Protein AF-A0A8H3QQK3-F1 (afdb_monomer_lite)

Radius of gyration: 17.77 Å; chains: 1; bounding box: 50×35×42 Å

Organism: NCBI:txid94130

Secondary structure (DSSP, 8-state):
-HHHHHHT-TTS-HHHHHHHHHTT-SS------------------HHHHHHHHHHHHHHTT--GGGGG-HHHHHHHHHH-TT--PPPHHHIIIIIHHHHHHHHHHHHHHHHHH--S-------

Foldseek 3Di:
DLLCQQPPDPPHDPVSNLVSLCVQAPDDDPDDDDDDDDDPDPDDPLLVVLLVVLCCCVVVVNQLCVLVDPVVVVVVCVVPVPHDRDHSVCSVPRSNSRSVSVVVVVVVVCVVPDDPDDDDDDD

pLDDT: mean 86.88, std 15.58, range [32.66, 97.56]

Sequence (123 aa):
MKSHLALRCPKVTHSVKMEYLYAMSSEDIPKQSTNNRKNNSNEIDIAKVNKTLIRFFVCCGIPFSVVDSPFFQDFVKSLCFEYELPKWTALSTTYLNEEAANILLKIEEELHESRNLTLGIDS

Structure (mmCIF, N/CA/C/O backbone):
data_AF-A0A8H3QQK3-F1
#
_entry.id   AF-A0A8H3QQK3-F1
#
loop_
_atom_site.group_PDB
_atom_site.id
_atom_site.type_symbol
_atom_site.label_atom_id
_atom_site.label_alt_id
_atom_site.label_comp_id
_atom_site.label_asym_id
_atom_site.label_entity_id
_atom_site.label_seq_id
_atom_site.pdbx_PDB_ins_code
_atom_site.Cartn_x
_atom_site.Cartn_y
_atom_site.Cartn_z
_atom_site.occupancy
_atom_site.B_iso_or_equiv
_atom_site.auth_seq_id
_atom_site.auth_comp_id
_atom_site.auth_asym_id
_atom_site.auth_atom_id
_atom_site.pdbx_PDB_model_num
ATOM 1 N N . MET A 1 1 ? 1.468 -12.646 8.382 1.00 83.06 1 MET A N 1
ATOM 2 C CA . MET A 1 1 ? 0.698 -12.765 9.644 1.00 83.06 1 MET A CA 1
ATOM 3 C C . MET A 1 1 ? 0.203 -11.407 10.138 1.00 83.06 1 MET A C 1
ATOM 5 O O . MET A 1 1 ? -1.006 -11.231 10.163 1.00 83.06 1 MET A O 1
ATOM 9 N N . LYS A 1 2 ? 1.081 -10.429 10.432 1.00 86.69 2 LYS A N 1
ATOM 10 C CA . LYS A 1 2 ? 0.688 -9.074 10.890 1.00 86.69 2 LYS A CA 1
ATOM 11 C C . LYS A 1 2 ? -0.381 -8.404 10.009 1.00 86.69 2 LYS A C 1
ATOM 13 O O . LYS A 1 2 ? -1.472 -8.112 10.478 1.00 86.69 2 LYS A O 1
ATOM 18 N N . SER A 1 3 ? -0.124 -8.312 8.703 1.00 89.25 3 SER A N 1
ATOM 19 C CA . SER A 1 3 ? -1.060 -7.728 7.725 1.00 89.25 3 SER A CA 1
ATOM 20 C C . SER A 1 3 ? -2.374 -8.487 7.558 1.00 89.25 3 SER A C 1
ATOM 22 O O . SER A 1 3 ? -3.347 -7.932 7.054 1.00 89.25 3 SER A O 1
ATOM 24 N N . HIS A 1 4 ? -2.429 -9.757 7.957 1.00 91.62 4 HIS A N 1
ATOM 25 C CA . HIS A 1 4 ? -3.685 -10.492 7.992 1.00 91.62 4 HIS A CA 1
ATOM 26 C C . HIS A 1 4 ? -4.498 -10.093 9.226 1.00 91.62 4 HIS A C 1
ATOM 28 O O . HIS A 1 4 ? -5.674 -9.776 9.088 1.00 91.62 4 HIS A O 1
ATOM 3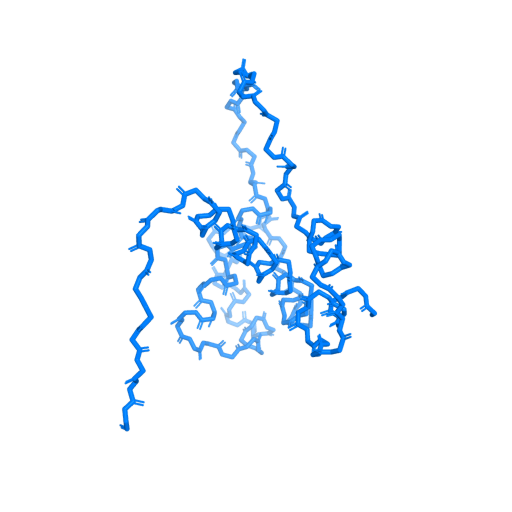4 N N . LEU A 1 5 ? -3.866 -10.043 10.402 1.00 92.69 5 LEU A N 1
ATOM 35 C CA . LEU A 1 5 ? -4.525 -9.656 11.651 1.00 92.69 5 LEU A CA 1
ATOM 36 C C . LEU A 1 5 ? -5.028 -8.207 11.622 1.00 92.69 5 LEU A C 1
ATOM 38 O O . LEU A 1 5 ? -6.151 -7.966 12.043 1.00 92.69 5 LEU A O 1
ATOM 42 N N . ALA A 1 6 ? -4.250 -7.275 11.067 1.00 91.88 6 ALA A N 1
ATOM 43 C CA . ALA A 1 6 ? -4.639 -5.866 10.979 1.00 91.88 6 ALA A CA 1
ATOM 44 C C . ALA A 1 6 ? -5.749 -5.597 9.945 1.00 91.88 6 ALA A C 1
ATOM 46 O O . ALA A 1 6 ? -6.697 -4.866 10.224 1.00 91.88 6 ALA A O 1
ATOM 47 N N . LEU A 1 7 ? -5.632 -6.169 8.738 1.00 92.75 7 LEU A N 1
ATOM 48 C CA . LEU A 1 7 ? -6.413 -5.711 7.577 1.00 92.75 7 LEU A CA 1
ATOM 49 C C . LEU A 1 7 ? -7.466 -6.707 7.080 1.00 92.75 7 LEU A C 1
ATOM 51 O O . LEU A 1 7 ? -8.346 -6.322 6.319 1.00 92.75 7 LEU A O 1
ATOM 55 N N . ARG A 1 8 ? -7.350 -7.999 7.419 1.00 92.44 8 ARG A N 1
ATOM 56 C CA . ARG A 1 8 ? -8.088 -9.068 6.714 1.00 92.44 8 ARG A CA 1
ATOM 57 C C . ARG A 1 8 ? -8.808 -10.060 7.624 1.00 92.44 8 ARG A C 1
ATOM 59 O O . ARG A 1 8 ? -9.648 -10.804 7.132 1.00 92.44 8 ARG A O 1
ATOM 66 N N . CYS A 1 9 ? -8.469 -10.137 8.909 1.00 93.44 9 CYS A N 1
ATOM 67 C CA . CYS A 1 9 ? -9.046 -11.118 9.824 1.00 93.44 9 CYS A CA 1
ATOM 68 C C . CYS A 1 9 ? -10.360 -10.587 10.422 1.00 93.44 9 CYS A C 1
ATOM 70 O O . CYS A 1 9 ? -10.312 -9.651 11.214 1.00 93.44 9 CYS A O 1
ATOM 72 N N . PRO A 1 10 ? -11.528 -11.189 10.130 1.00 90.50 10 PRO A N 1
ATOM 73 C CA . PRO A 1 10 ? -12.802 -10.723 10.685 1.00 90.50 10 PRO A CA 1
ATOM 74 C C . PRO A 1 10 ? -13.017 -11.146 12.147 1.00 90.50 10 PRO A C 1
ATOM 76 O O . PRO A 1 10 ? -13.895 -10.619 12.817 1.00 90.50 10 PRO A O 1
ATOM 79 N N . LYS A 1 11 ? -12.242 -12.120 12.644 1.00 94.31 11 LYS A N 1
ATOM 80 C CA . LYS A 1 11 ? -12.385 -12.692 13.997 1.00 94.31 11 LYS A CA 1
ATOM 81 C C . LYS A 1 11 ? -11.482 -12.027 15.042 1.00 94.31 11 LYS A C 1
ATOM 83 O O . LYS A 1 11 ? -11.492 -12.435 16.199 1.00 94.31 11 LYS A O 1
ATOM 88 N N . VAL A 1 12 ? -10.649 -11.073 14.633 1.00 94.62 12 VAL A N 1
ATOM 89 C CA . VAL A 1 12 ? -9.718 -10.382 15.529 1.00 94.62 12 VAL A CA 1
ATOM 90 C C . VAL A 1 12 ? -10.483 -9.396 16.418 1.00 94.62 12 VAL A C 1
ATOM 92 O O . VAL A 1 12 ? -11.427 -8.750 15.965 1.00 94.62 12 VAL A O 1
ATOM 95 N N . THR A 1 13 ? -10.093 -9.266 17.686 1.00 95.44 13 THR A N 1
ATOM 96 C CA . THR A 1 13 ? -10.667 -8.233 18.558 1.00 95.44 13 THR A CA 1
ATOM 97 C C . THR A 1 13 ? -10.173 -6.850 18.138 1.00 95.44 13 THR A C 1
ATOM 99 O O . THR A 1 13 ? -9.075 -6.712 17.598 1.00 95.44 13 THR A O 1
ATOM 102 N N . HIS A 1 14 ? -10.959 -5.810 18.428 1.00 91.81 14 HIS A N 1
ATOM 103 C CA . HIS A 1 14 ? -10.604 -4.430 18.084 1.00 91.81 14 HIS A CA 1
ATOM 104 C C . HIS A 1 14 ? -9.240 -4.012 18.656 1.00 91.81 14 HIS A C 1
ATOM 106 O O . HIS A 1 14 ? -8.392 -3.508 17.931 1.00 91.81 14 HIS A O 1
ATOM 112 N N . SER A 1 15 ? -8.987 -4.297 19.938 1.00 92.56 15 SER A N 1
ATOM 113 C CA . SER A 1 15 ? -7.716 -3.954 20.590 1.00 92.56 15 SER A CA 1
ATOM 114 C C . SER A 1 15 ? -6.509 -4.600 19.901 1.00 92.56 15 SER A C 1
ATOM 116 O O . SER A 1 15 ? -5.523 -3.915 19.646 1.00 92.56 15 SER A O 1
ATOM 118 N N . VAL A 1 16 ? -6.608 -5.881 19.533 1.00 93.44 16 VAL A N 1
ATOM 119 C CA . VAL A 1 16 ? -5.532 -6.578 18.816 1.00 93.44 16 VAL A CA 1
ATOM 120 C C . VAL A 1 16 ? -5.384 -6.015 17.402 1.00 93.44 16 VAL A C 1
ATOM 122 O O . VAL A 1 16 ? -4.268 -5.795 16.943 1.00 93.44 16 VAL A O 1
ATOM 125 N N . LYS A 1 17 ? -6.492 -5.723 16.711 1.00 93.62 17 LYS A N 1
ATOM 126 C CA . LYS A 1 17 ? -6.459 -5.083 15.389 1.00 93.62 17 LYS A CA 1
ATOM 127 C C . LYS A 1 17 ? -5.681 -3.765 15.427 1.00 93.62 17 LYS A C 1
ATOM 129 O O . LYS A 1 17 ? -4.798 -3.577 14.596 1.00 93.62 17 LYS A O 1
ATOM 134 N N . MET A 1 18 ? -5.971 -2.906 16.405 1.00 93.38 18 MET A N 1
ATOM 135 C CA . MET A 1 18 ? -5.300 -1.615 16.580 1.00 93.38 18 MET A CA 1
ATOM 136 C C . MET A 1 18 ? -3.808 -1.774 16.867 1.00 93.38 18 MET A C 1
ATOM 138 O O . MET A 1 18 ? -2.999 -1.099 16.242 1.00 93.38 18 MET A O 1
ATOM 142 N N . GLU A 1 19 ? -3.423 -2.710 17.738 1.00 92.94 19 GLU A N 1
ATOM 143 C CA . GLU A 1 19 ? -2.011 -3.002 18.013 1.00 92.94 19 GLU A CA 1
ATOM 144 C C . GLU A 1 19 ? -1.244 -3.363 16.730 1.00 92.94 19 GLU A C 1
ATOM 146 O O . GLU A 1 19 ? -0.174 -2.817 16.455 1.00 92.94 19 GLU A O 1
ATOM 151 N N . TYR A 1 20 ? -1.811 -4.244 15.899 1.00 93.12 20 TYR A N 1
ATOM 152 C CA . TYR A 1 20 ? -1.175 -4.632 14.640 1.00 93.12 20 TYR A CA 1
ATOM 153 C C . TYR A 1 20 ? -1.228 -3.540 13.564 1.00 93.12 20 TYR A C 1
ATOM 155 O O . TYR A 1 20 ? -0.326 -3.513 12.727 1.00 93.12 20 TYR A O 1
ATOM 163 N N . LEU A 1 21 ? -2.232 -2.655 13.573 1.00 92.75 21 LEU A N 1
ATOM 164 C CA . LEU A 1 21 ? -2.271 -1.473 12.705 1.00 92.75 21 LEU A CA 1
ATOM 165 C C . LEU A 1 21 ? -1.128 -0.510 13.050 1.00 92.75 21 LEU A C 1
ATOM 167 O O . LEU A 1 21 ? -0.342 -0.189 12.163 1.00 92.75 21 LEU A O 1
ATOM 171 N N . TYR A 1 22 ? -0.959 -0.152 14.327 1.00 90.94 22 TYR A N 1
ATOM 172 C CA . TYR A 1 22 ? 0.153 0.695 14.782 1.00 90.94 22 TYR A CA 1
ATOM 173 C C . TYR A 1 22 ? 1.526 0.062 14.530 1.00 90.94 22 TYR A C 1
ATOM 175 O O . TYR A 1 22 ? 2.483 0.747 14.193 1.00 90.94 22 TYR A O 1
ATOM 183 N N . ALA A 1 23 ? 1.643 -1.262 14.654 1.00 90.62 23 ALA A N 1
ATOM 184 C CA . ALA A 1 23 ? 2.889 -1.967 14.351 1.00 90.62 23 ALA A CA 1
ATOM 185 C C . ALA A 1 23 ? 3.222 -2.024 12.845 1.00 90.62 23 ALA A C 1
ATOM 187 O O . ALA A 1 23 ? 4.303 -2.498 12.482 1.00 90.62 23 ALA A O 1
ATOM 188 N N . MET A 1 24 ? 2.281 -1.646 11.976 1.00 88.56 24 MET A N 1
ATOM 189 C CA . MET A 1 24 ? 2.435 -1.630 10.520 1.00 88.56 24 MET A CA 1
ATOM 190 C C . MET A 1 24 ? 2.515 -0.226 9.933 1.00 88.56 24 MET A C 1
ATOM 192 O O . MET A 1 24 ? 3.080 -0.088 8.852 1.00 88.56 24 MET A O 1
ATOM 196 N N . SER A 1 25 ? 1.938 0.775 10.593 1.00 83.56 25 SER A N 1
ATOM 197 C CA . SER A 1 25 ? 2.026 2.166 10.168 1.00 83.56 25 SER A CA 1
ATOM 198 C C . SER A 1 25 ? 3.445 2.699 10.332 1.00 83.56 25 SER A C 1
ATOM 200 O O . SER A 1 25 ? 4.120 2.414 11.321 1.00 83.56 25 SER A O 1
ATOM 202 N N . SER A 1 26 ? 3.886 3.504 9.371 1.00 71.44 26 SER A N 1
ATOM 203 C CA . SER A 1 26 ? 5.116 4.299 9.479 1.00 71.44 26 SER A CA 1
ATOM 204 C C . SER A 1 26 ? 4.906 5.624 10.208 1.00 71.44 26 SER A C 1
ATOM 206 O O . SER A 1 26 ? 5.882 6.294 10.538 1.00 71.44 26 SER A O 1
ATOM 208 N N . GLU A 1 27 ? 3.653 6.011 10.459 1.00 61.75 27 GLU A N 1
ATOM 209 C CA . GLU A 1 27 ? 3.334 7.194 11.250 1.00 61.75 27 GLU A CA 1
ATOM 210 C C . GLU A 1 27 ? 3.622 6.909 12.733 1.00 61.75 27 GLU A C 1
ATOM 212 O O . GLU A 1 27 ? 3.099 5.960 13.325 1.00 61.75 27 GLU A O 1
ATOM 217 N N . ASP A 1 28 ? 4.509 7.718 13.322 1.00 51.16 28 ASP A N 1
ATOM 218 C CA . ASP A 1 28 ? 4.727 7.748 14.764 1.00 51.16 28 ASP A CA 1
ATOM 219 C C . ASP A 1 28 ? 3.381 8.007 15.465 1.00 51.16 28 ASP A C 1
ATOM 221 O O . ASP A 1 28 ? 2.629 8.890 15.053 1.00 51.16 28 ASP A O 1
ATOM 225 N N . ILE A 1 29 ? 3.098 7.263 16.545 1.00 49.38 29 ILE A N 1
ATOM 226 C CA . ILE A 1 29 ? 1.979 7.508 17.480 1.00 49.38 29 ILE A CA 1
ATOM 227 C C . ILE A 1 29 ? 1.812 9.026 17.677 1.00 49.38 29 ILE A C 1
ATOM 229 O O . ILE A 1 29 ? 2.846 9.660 17.918 1.00 49.38 29 ILE A O 1
ATOM 233 N N . PRO A 1 30 ? 0.590 9.608 17.666 1.00 39.38 30 PRO A N 1
ATOM 234 C CA . PRO A 1 30 ? 0.375 11.030 17.931 1.00 39.38 30 PRO A CA 1
ATOM 235 C C . PRO A 1 30 ? 0.932 11.438 19.303 1.00 39.38 30 PRO A C 1
ATOM 237 O O . PRO A 1 30 ? 0.249 11.460 20.325 1.00 39.38 30 PRO A O 1
ATOM 240 N N . LYS A 1 31 ? 2.223 11.759 19.354 1.00 39.12 31 LYS A N 1
ATOM 241 C CA . LYS A 1 31 ? 2.853 12.426 20.479 1.00 39.12 31 LYS A CA 1
ATOM 242 C C . LYS A 1 31 ? 2.582 13.898 20.273 1.00 39.12 31 LYS A C 1
ATOM 244 O O . LYS A 1 31 ? 3.047 14.504 19.311 1.00 39.12 31 LYS A O 1
ATOM 249 N N . GLN A 1 32 ? 1.783 14.425 21.192 1.00 39.12 32 GLN A N 1
ATOM 250 C CA . GLN A 1 32 ? 1.548 15.835 21.455 1.00 39.12 32 GLN A CA 1
ATOM 251 C C . GLN A 1 32 ? 2.700 16.709 20.934 1.00 39.12 32 GLN A C 1
ATOM 253 O O . GLN A 1 32 ? 3.852 16.555 21.347 1.00 39.12 32 GLN A O 1
ATOM 258 N N . SER A 1 33 ? 2.351 17.588 19.992 1.00 46.81 33 SER A N 1
ATOM 259 C CA . SER A 1 33 ? 3.218 18.535 19.293 1.00 46.81 33 SER A CA 1
ATOM 260 C C . SER A 1 33 ? 4.403 19.013 20.139 1.00 46.81 33 SER A C 1
ATOM 262 O O . SER A 1 33 ? 4.282 19.924 20.957 1.00 46.81 33 SER A O 1
ATOM 264 N N . THR A 1 34 ? 5.579 18.452 19.872 1.00 32.66 34 THR A N 1
ATOM 265 C CA . THR A 1 34 ? 6.851 19.124 20.130 1.00 32.66 34 THR A CA 1
ATOM 266 C C . THR A 1 34 ? 7.419 19.524 18.780 1.00 32.66 34 THR A C 1
ATOM 268 O O . THR A 1 34 ? 8.002 18.720 18.058 1.00 32.66 34 THR A O 1
ATOM 271 N N . ASN A 1 35 ? 7.180 20.790 18.427 1.00 44.84 35 ASN A N 1
ATOM 272 C CA . ASN A 1 35 ? 7.770 21.467 17.280 1.00 44.84 35 ASN A CA 1
ATOM 273 C C . ASN A 1 35 ? 9.282 21.275 17.296 1.00 44.84 35 ASN A C 1
ATOM 275 O O . ASN A 1 35 ? 9.968 21.956 18.046 1.00 44.84 35 ASN A O 1
ATOM 279 N N . ASN A 1 36 ? 9.785 20.375 16.459 1.00 50.59 36 ASN A N 1
ATOM 280 C CA . ASN A 1 36 ? 11.176 20.340 16.046 1.00 50.59 36 ASN A CA 1
ATOM 281 C C . ASN A 1 36 ? 11.277 19.562 14.738 1.00 50.59 36 ASN A C 1
ATOM 283 O O . ASN A 1 36 ? 11.341 18.337 14.756 1.00 50.59 36 ASN A O 1
ATOM 287 N N . ARG A 1 37 ? 11.349 20.282 13.614 1.00 42.06 37 ARG A N 1
ATOM 288 C CA . ARG A 1 37 ? 12.347 20.012 12.565 1.00 42.06 37 ARG A CA 1
ATOM 289 C C . ARG A 1 37 ? 12.301 21.080 11.478 1.00 42.06 37 ARG A C 1
ATOM 291 O O . ARG A 1 37 ? 11.487 21.051 10.564 1.00 42.06 37 ARG A O 1
ATOM 298 N N . LYS A 1 38 ? 13.273 21.990 11.553 1.00 58.03 38 LYS A N 1
ATOM 299 C CA . LYS A 1 38 ? 14.031 22.341 10.353 1.00 58.03 38 LYS A CA 1
ATOM 300 C C . LYS A 1 38 ? 14.876 21.121 9.989 1.00 58.03 38 LYS A C 1
ATOM 302 O O . LYS A 1 38 ? 15.482 20.537 10.883 1.00 58.03 38 LYS A O 1
ATOM 307 N N . ASN A 1 39 ? 14.896 20.771 8.709 1.00 44.19 39 ASN A N 1
ATOM 308 C CA . ASN A 1 39 ? 16.117 20.709 7.908 1.00 44.19 39 ASN A CA 1
ATOM 309 C C . ASN A 1 39 ? 15.712 20.667 6.432 1.00 44.19 39 ASN A C 1
ATOM 311 O O . ASN A 1 39 ? 15.122 19.701 5.964 1.00 44.19 39 ASN A O 1
ATOM 315 N N . ASN A 1 40 ? 16.019 21.750 5.720 1.00 56.34 40 ASN A N 1
ATOM 316 C CA . ASN A 1 40 ? 16.070 21.763 4.267 1.00 56.34 40 ASN A CA 1
ATOM 317 C C . ASN A 1 40 ? 17.293 20.933 3.853 1.00 56.34 40 ASN A C 1
ATOM 319 O O . ASN A 1 40 ? 18.400 21.466 3.793 1.00 56.34 40 ASN A O 1
ATOM 323 N N . SER A 1 41 ? 17.116 19.639 3.607 1.00 57.47 41 SER A N 1
ATOM 324 C CA . SER A 1 41 ? 18.000 18.882 2.724 1.00 57.47 41 SER A CA 1
ATOM 325 C C . SER A 1 41 ? 17.227 18.618 1.436 1.00 57.47 41 SER A C 1
ATOM 327 O O . SER A 1 41 ? 16.045 18.287 1.474 1.00 57.47 41 SER A O 1
ATOM 329 N N . ASN A 1 42 ? 17.874 18.773 0.281 1.00 65.12 42 ASN A N 1
ATOM 330 C CA . ASN A 1 42 ? 17.323 18.380 -1.025 1.00 65.12 42 ASN A CA 1
ATOM 331 C C . ASN A 1 42 ? 17.247 16.841 -1.168 1.00 65.12 42 ASN A C 1
ATOM 333 O O . ASN A 1 42 ? 17.403 16.309 -2.261 1.00 65.12 42 ASN A O 1
ATOM 337 N N . GLU A 1 43 ? 17.099 16.124 -0.056 1.00 76.75 43 GLU A N 1
ATOM 338 C CA . GLU A 1 43 ? 17.116 14.673 0.010 1.00 76.75 43 GLU A CA 1
ATOM 339 C C . GLU A 1 43 ? 15.720 14.146 -0.308 1.00 76.75 43 GLU A C 1
ATOM 341 O O . GLU A 1 43 ? 14.708 14.647 0.191 1.00 76.75 43 GLU A O 1
ATOM 346 N N . ILE A 1 44 ? 15.660 13.151 -1.188 1.00 81.19 44 ILE A N 1
ATOM 347 C CA . ILE A 1 44 ? 14.399 12.550 -1.599 1.00 81.19 44 ILE A CA 1
ATOM 348 C C . ILE A 1 44 ? 13.827 11.780 -0.410 1.00 81.19 44 ILE A C 1
ATOM 350 O O . ILE A 1 44 ? 14.411 10.806 0.060 1.00 81.19 44 ILE A O 1
ATOM 354 N N . ASP A 1 45 ? 12.639 12.175 0.038 1.00 90.12 45 ASP A N 1
ATOM 355 C CA . ASP A 1 45 ? 11.859 11.399 0.999 1.00 90.12 45 ASP A CA 1
ATOM 356 C C . ASP A 1 45 ? 11.256 10.170 0.296 1.00 90.12 45 ASP A C 1
ATOM 358 O O . ASP A 1 45 ? 10.133 10.189 -0.217 1.00 90.12 45 ASP A O 1
ATOM 362 N N . ILE A 1 46 ? 12.044 9.093 0.236 1.00 89.31 46 ILE A N 1
ATOM 363 C CA . ILE A 1 46 ? 11.694 7.833 -0.436 1.00 89.31 46 ILE A CA 1
ATOM 364 C C . ILE A 1 46 ? 10.385 7.247 0.110 1.00 89.31 46 ILE A C 1
ATOM 366 O O . ILE A 1 46 ? 9.587 6.700 -0.655 1.00 89.31 46 ILE A O 1
ATOM 370 N N . ALA A 1 47 ? 10.129 7.381 1.416 1.00 87.75 47 ALA A N 1
ATOM 371 C CA . ALA A 1 47 ? 8.904 6.886 2.038 1.00 87.75 47 ALA A CA 1
ATOM 372 C C . ALA A 1 47 ? 7.679 7.641 1.503 1.00 87.75 47 ALA A C 1
ATOM 374 O O . ALA A 1 47 ? 6.705 7.025 1.058 1.00 87.75 47 ALA A O 1
ATOM 375 N N . LYS A 1 48 ? 7.757 8.974 1.439 1.00 89.81 48 LYS A N 1
ATOM 376 C CA . LYS A 1 48 ? 6.703 9.812 0.857 1.00 89.81 48 LYS A CA 1
ATOM 377 C C . LYS A 1 48 ? 6.501 9.560 -0.639 1.00 89.81 48 LYS A C 1
ATOM 379 O O . LYS A 1 48 ? 5.355 9.556 -1.103 1.00 89.81 48 LYS A O 1
ATOM 384 N N . VAL A 1 49 ? 7.576 9.326 -1.396 1.00 92.69 49 VAL A N 1
ATOM 385 C CA . VAL A 1 49 ? 7.489 8.973 -2.825 1.00 92.69 49 VAL A CA 1
ATOM 386 C C . VAL A 1 49 ? 6.760 7.641 -3.005 1.00 92.69 49 VAL A C 1
ATOM 388 O O . VAL A 1 49 ? 5.782 7.592 -3.750 1.00 92.69 49 VAL A O 1
ATOM 391 N N . ASN A 1 50 ? 7.145 6.593 -2.270 1.00 92.69 50 ASN A N 1
ATOM 392 C CA . ASN A 1 50 ? 6.481 5.284 -2.320 1.00 92.69 50 ASN A CA 1
ATOM 393 C C . ASN A 1 50 ? 4.992 5.371 -1.942 1.00 92.69 50 ASN A C 1
ATOM 395 O O . ASN A 1 50 ? 4.146 4.800 -2.632 1.00 92.69 50 ASN A O 1
ATOM 399 N N . LYS A 1 51 ? 4.655 6.133 -0.893 1.00 91.50 51 LYS A N 1
ATOM 400 C CA . LYS A 1 51 ? 3.265 6.396 -0.479 1.00 91.50 51 LYS A CA 1
ATOM 401 C C . LYS A 1 51 ? 2.459 7.069 -1.593 1.00 91.50 51 LYS A C 1
ATOM 403 O O . LYS A 1 51 ? 1.348 6.645 -1.910 1.00 91.50 51 LYS A O 1
ATOM 408 N N . THR A 1 52 ? 3.029 8.086 -2.237 1.00 93.31 52 THR A N 1
ATOM 409 C CA . THR A 1 52 ? 2.372 8.797 -3.349 1.00 93.31 52 THR A CA 1
ATOM 410 C C . THR A 1 52 ? 2.204 7.897 -4.576 1.00 93.31 52 THR A C 1
ATOM 412 O O . THR A 1 52 ? 1.140 7.899 -5.194 1.00 93.31 52 THR A O 1
ATOM 415 N N . LEU A 1 53 ? 3.212 7.077 -4.885 1.00 94.88 53 LEU A N 1
ATOM 416 C CA . LEU A 1 53 ? 3.166 6.085 -5.957 1.00 94.88 53 LEU A CA 1
ATOM 417 C C . LEU A 1 53 ? 2.042 5.063 -5.730 1.00 94.88 53 LEU A C 1
ATOM 419 O O . LEU A 1 53 ? 1.246 4.822 -6.633 1.00 94.88 53 LEU A O 1
ATOM 423 N N . ILE A 1 54 ? 1.917 4.509 -4.519 1.00 95.31 54 ILE A N 1
ATOM 424 C CA . ILE A 1 54 ? 0.823 3.587 -4.170 1.00 95.31 54 ILE A CA 1
ATOM 425 C C . ILE A 1 54 ? -0.540 4.232 -4.374 1.00 95.31 54 ILE A C 1
ATOM 427 O O . ILE A 1 54 ? -1.413 3.631 -5.001 1.00 95.31 54 ILE A O 1
ATOM 431 N N . ARG A 1 55 ? -0.725 5.459 -3.875 1.00 94.44 55 ARG A N 1
ATOM 432 C CA . ARG A 1 55 ? -1.994 6.177 -4.025 1.00 94.44 55 ARG A CA 1
ATOM 433 C C . ARG A 1 55 ? -2.336 6.399 -5.493 1.00 94.44 55 ARG A C 1
ATOM 435 O O . ARG A 1 55 ? -3.481 6.186 -5.867 1.00 94.44 55 ARG A O 1
ATOM 442 N N . PHE A 1 56 ? -1.358 6.752 -6.328 1.00 96.12 56 PHE A N 1
ATOM 443 C CA . PHE A 1 56 ? -1.566 6.871 -7.771 1.00 96.12 56 PHE A CA 1
ATOM 444 C C . PHE A 1 56 ? -2.041 5.548 -8.386 1.00 96.12 56 PHE A C 1
ATOM 446 O O . PHE A 1 56 ? -3.057 5.526 -9.074 1.00 96.12 56 PHE A O 1
ATOM 453 N N . PHE A 1 57 ? -1.375 4.433 -8.077 1.00 96.19 57 PHE A N 1
ATOM 454 C CA . PHE A 1 57 ? -1.758 3.128 -8.618 1.00 96.19 57 PHE A CA 1
ATOM 455 C C . PHE A 1 57 ? -3.165 2.704 -8.186 1.00 96.19 57 PHE A C 1
ATOM 457 O O . PHE A 1 57 ? -3.969 2.294 -9.019 1.00 96.19 57 PHE A O 1
ATOM 464 N N . VAL A 1 58 ? -3.487 2.838 -6.898 1.00 95.06 58 VAL A N 1
ATOM 465 C CA . VAL A 1 58 ? -4.781 2.416 -6.346 1.00 95.06 58 VAL A CA 1
ATOM 466 C C . VAL A 1 58 ? -5.912 3.328 -6.818 1.00 95.06 58 VAL A C 1
ATOM 468 O O . VAL A 1 58 ? -6.915 2.839 -7.332 1.00 95.06 58 VAL A O 1
ATOM 471 N N . CYS A 1 59 ? -5.763 4.647 -6.678 1.00 95.12 59 CYS A N 1
ATOM 472 C CA . CYS A 1 59 ? -6.831 5.596 -6.996 1.00 95.12 59 CYS A CA 1
ATOM 473 C C . CYS A 1 59 ? -7.104 5.699 -8.501 1.00 95.12 59 CYS A C 1
ATOM 475 O O . CYS A 1 59 ? -8.229 6.005 -8.885 1.00 95.12 59 CYS A O 1
ATOM 477 N N . CYS A 1 60 ? -6.107 5.433 -9.349 1.00 97.12 60 CYS A N 1
ATOM 478 C CA . CYS A 1 60 ? -6.279 5.415 -10.801 1.00 97.12 60 CYS A CA 1
ATOM 479 C C . CYS A 1 60 ? -6.530 4.008 -11.372 1.00 97.12 60 CYS A C 1
ATOM 481 O O . CYS A 1 60 ? -6.633 3.867 -12.587 1.00 97.12 60 CYS A O 1
ATOM 483 N N . GLY A 1 61 ? -6.621 2.967 -10.534 1.00 95.75 61 GLY A N 1
ATOM 484 C CA . GLY A 1 61 ? -6.877 1.595 -10.986 1.00 95.75 61 GLY A CA 1
ATOM 485 C C . GLY A 1 61 ? -5.770 1.011 -11.873 1.00 95.75 61 GLY A C 1
ATOM 486 O O . GLY A 1 61 ? -6.048 0.200 -12.756 1.00 95.75 61 GLY A O 1
ATOM 487 N N . ILE A 1 62 ? -4.520 1.430 -11.671 1.00 96.81 62 ILE A N 1
ATOM 488 C CA . ILE A 1 62 ? -3.373 0.982 -12.465 1.00 96.81 62 ILE A CA 1
ATOM 489 C C . ILE A 1 62 ? -2.898 -0.378 -11.932 1.00 96.81 62 ILE A C 1
ATOM 491 O O . ILE A 1 62 ? -2.599 -0.498 -10.740 1.00 96.81 62 ILE A O 1
ATOM 495 N N . PRO A 1 63 ? -2.765 -1.409 -12.786 1.00 95.81 63 PRO A N 1
ATOM 496 C CA . PRO A 1 63 ? -2.220 -2.695 -12.367 1.00 95.81 63 PRO A CA 1
ATOM 497 C C . PRO A 1 63 ? -0.789 -2.562 -11.831 1.00 95.81 63 PRO A C 1
ATOM 499 O O . PRO A 1 63 ? 0.072 -1.976 -12.485 1.00 95.81 63 PRO A O 1
ATOM 502 N N . PHE A 1 64 ? -0.488 -3.178 -10.683 1.00 95.50 64 PHE A N 1
ATOM 503 C CA . PHE A 1 64 ? 0.858 -3.120 -10.092 1.00 95.50 64 PHE A CA 1
ATOM 504 C C . PHE A 1 64 ? 1.955 -3.694 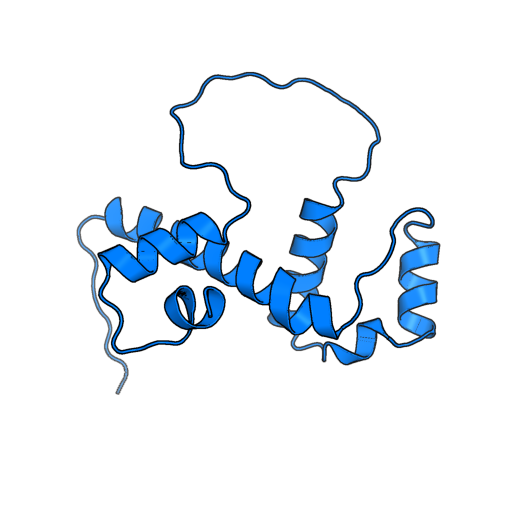-10.998 1.00 95.50 64 PHE A C 1
ATOM 506 O O . PHE A 1 64 ? 3.104 -3.285 -10.879 1.00 95.50 64 PHE A O 1
ATOM 513 N N . SER A 1 65 ? 1.616 -4.579 -11.939 1.00 94.88 65 SER A N 1
ATOM 514 C CA . SER A 1 65 ? 2.556 -5.104 -12.938 1.00 94.88 65 SER A CA 1
ATOM 515 C C . SER A 1 65 ? 3.184 -4.019 -13.820 1.00 94.88 65 SER A C 1
ATOM 517 O O . SER A 1 65 ? 4.240 -4.254 -14.396 1.00 94.88 65 SER A O 1
ATOM 519 N N . VAL A 1 66 ? 2.575 -2.829 -13.920 1.00 96.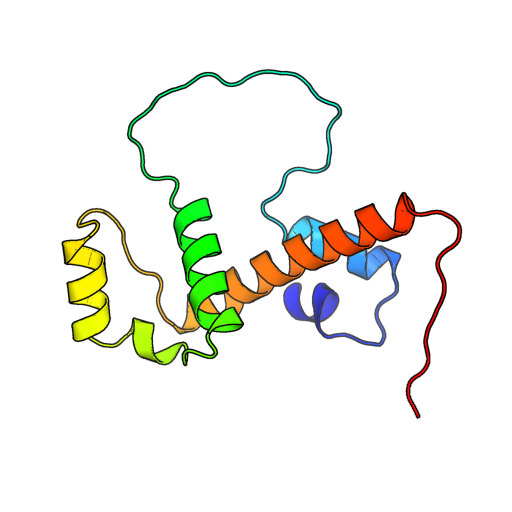62 66 VAL A N 1
ATOM 520 C CA . VAL A 1 66 ? 3.137 -1.690 -14.669 1.00 96.62 66 VAL A CA 1
ATOM 521 C C . VAL A 1 66 ? 4.490 -1.252 -14.105 1.00 96.62 66 VAL A C 1
ATOM 523 O O . VAL A 1 66 ? 5.335 -0.795 -14.862 1.00 96.62 66 VAL A O 1
ATOM 526 N N . VAL A 1 67 ? 4.739 -1.451 -12.811 1.00 95.25 67 VAL A N 1
ATOM 527 C CA . VAL A 1 67 ? 6.013 -1.107 -12.156 1.00 95.25 67 VAL A CA 1
ATOM 528 C C . VAL A 1 67 ? 7.211 -1.886 -12.693 1.00 95.25 67 VAL A C 1
ATOM 530 O O . VAL A 1 67 ? 8.326 -1.370 -12.717 1.00 95.25 67 VAL A O 1
ATOM 533 N N . ASP A 1 68 ? 6.977 -3.100 -13.178 1.00 93.62 68 ASP A N 1
ATOM 534 C CA . ASP A 1 68 ? 8.013 -3.933 -13.785 1.00 93.62 68 ASP A CA 1
ATOM 535 C C . ASP A 1 68 ? 8.182 -3.651 -15.289 1.00 93.62 68 ASP A C 1
ATOM 537 O O . ASP A 1 68 ? 9.058 -4.226 -15.934 1.00 93.62 68 ASP A O 1
ATOM 541 N N . SER A 1 69 ? 7.350 -2.783 -15.873 1.00 95.81 69 SER A N 1
ATOM 542 C CA . SER A 1 69 ? 7.468 -2.402 -17.279 1.00 95.81 69 SER A CA 1
ATOM 543 C C . SER A 1 69 ? 8.725 -1.555 -17.498 1.00 95.81 69 SER A C 1
ATOM 545 O O . SER A 1 69 ? 8.877 -0.535 -16.818 1.00 95.81 69 SER A O 1
ATOM 547 N N . PRO A 1 70 ? 9.576 -1.876 -18.491 1.00 96.50 70 PRO A N 1
ATOM 548 C CA . PRO A 1 70 ? 10.766 -1.078 -18.783 1.00 96.50 70 PRO A CA 1
ATOM 549 C C . PRO A 1 70 ? 10.410 0.372 -19.134 1.00 96.50 70 PRO A C 1
ATOM 551 O O . PRO A 1 70 ? 11.069 1.291 -18.672 1.00 96.50 70 PRO A O 1
ATOM 554 N N . PHE A 1 71 ? 9.296 0.606 -19.836 1.00 97.44 71 PHE A N 1
ATOM 555 C CA . PHE A 1 71 ? 8.841 1.963 -20.164 1.00 97.44 71 PHE A CA 1
ATOM 556 C C . PHE A 1 71 ? 8.491 2.790 -18.923 1.00 97.44 71 PHE A C 1
ATOM 558 O O . PHE A 1 71 ? 8.732 3.995 -18.886 1.00 97.44 71 PHE A O 1
ATOM 565 N N . PHE A 1 72 ? 7.903 2.154 -17.906 1.00 96.88 72 PHE A N 1
ATOM 566 C CA . PHE A 1 72 ? 7.571 2.838 -16.660 1.00 96.88 72 PHE A CA 1
ATOM 567 C C . PHE A 1 72 ? 8.826 3.090 -15.821 1.00 96.88 72 PHE A C 1
ATOM 569 O O . PHE A 1 72 ? 8.970 4.165 -15.245 1.00 96.88 72 PHE A O 1
ATOM 576 N N . GLN A 1 73 ? 9.757 2.135 -15.796 1.00 96.25 73 GLN A N 1
ATOM 577 C CA . GLN A 1 73 ? 11.057 2.305 -15.149 1.00 96.25 73 GLN A CA 1
ATOM 578 C C . GLN A 1 73 ? 11.853 3.448 -15.789 1.00 96.25 73 GLN A C 1
ATOM 580 O O . GLN A 1 73 ? 12.322 4.327 -15.070 1.00 96.25 73 GLN A O 1
ATOM 585 N N . ASP A 1 74 ? 11.917 3.503 -17.121 1.00 97.56 74 ASP A N 1
ATOM 586 C CA . ASP A 1 74 ? 12.569 4.582 -17.870 1.00 97.56 74 ASP A CA 1
ATOM 587 C C . ASP A 1 74 ? 11.903 5.937 -17.606 1.00 97.56 74 ASP A C 1
ATOM 589 O O . ASP A 1 74 ? 12.588 6.941 -17.391 1.00 97.56 74 ASP A O 1
ATOM 593 N N . PHE A 1 75 ? 10.567 5.977 -17.561 1.00 97.38 75 PHE A N 1
ATOM 594 C CA . PHE A 1 75 ? 9.813 7.178 -17.201 1.00 97.38 75 PHE A CA 1
ATOM 595 C C . PHE A 1 75 ? 10.182 7.676 -15.797 1.00 97.38 75 PHE A C 1
ATOM 597 O O . PHE A 1 75 ? 10.518 8.847 -15.622 1.00 97.38 75 PHE A O 1
ATOM 604 N N . VAL A 1 76 ? 10.181 6.786 -14.802 1.00 95.88 76 VAL A N 1
ATOM 605 C CA . VAL A 1 76 ? 10.539 7.125 -13.420 1.00 95.88 76 VAL A CA 1
ATOM 606 C C . VAL A 1 76 ? 11.994 7.588 -13.325 1.00 95.88 76 VAL A C 1
ATOM 608 O O . VAL A 1 76 ? 12.255 8.622 -12.714 1.00 95.88 76 VAL A O 1
ATOM 611 N N . LYS A 1 77 ? 12.933 6.890 -13.976 1.00 95.19 77 LYS A N 1
ATOM 612 C CA . LYS A 1 77 ? 14.356 7.264 -13.999 1.00 95.19 77 LYS A CA 1
ATOM 613 C C . LYS A 1 77 ? 14.614 8.589 -14.719 1.00 95.19 77 LYS A C 1
ATOM 615 O O . LYS A 1 77 ? 15.530 9.310 -14.331 1.00 95.19 77 LYS A O 1
ATOM 620 N N . SER A 1 78 ? 13.789 8.943 -15.705 1.00 96.94 78 SER A N 1
ATOM 621 C CA . SER A 1 78 ? 13.844 10.248 -16.381 1.00 96.94 78 SER A CA 1
ATOM 622 C C . SER A 1 78 ? 13.379 11.397 -15.482 1.00 96.94 78 SER A C 1
ATOM 624 O O . SER A 1 78 ? 13.861 12.517 -15.625 1.00 96.94 78 SER A O 1
ATOM 626 N N . LEU A 1 79 ? 12.454 11.135 -14.552 1.00 93.62 79 LEU A N 1
ATOM 627 C CA . LEU A 1 79 ? 12.010 12.117 -13.557 1.00 93.62 79 LEU A CA 1
ATOM 628 C C . LEU A 1 79 ? 12.969 12.212 -12.366 1.00 93.62 79 LEU A C 1
ATOM 630 O O . LEU A 1 79 ? 13.220 13.302 -11.857 1.00 93.62 79 LEU A O 1
ATOM 634 N N . CYS A 1 80 ? 13.475 11.071 -11.900 1.00 92.25 80 CYS A N 1
ATOM 635 C CA . CYS A 1 80 ? 14.365 10.979 -10.755 1.00 92.25 80 CYS A CA 1
ATOM 636 C C . CYS A 1 80 ? 15.290 9.762 -10.888 1.00 92.25 80 CYS A C 1
ATOM 638 O O . CYS A 1 80 ? 14.909 8.628 -10.597 1.00 92.25 80 CYS A O 1
ATOM 640 N N . PHE A 1 81 ? 16.530 10.009 -11.309 1.00 90.88 81 PHE A N 1
ATOM 641 C CA . PHE A 1 81 ? 17.505 8.949 -11.562 1.00 90.88 81 PHE A CA 1
ATOM 642 C C . PHE A 1 81 ? 17.892 8.170 -10.293 1.00 90.88 81 PHE A C 1
ATOM 644 O O . PHE A 1 81 ? 18.048 6.949 -10.337 1.00 90.88 81 PHE A O 1
ATOM 651 N N . GLU A 1 82 ? 18.004 8.868 -9.160 1.00 91.62 82 GLU A N 1
ATOM 652 C CA . GLU A 1 82 ? 18.416 8.302 -7.866 1.00 91.62 82 GLU A CA 1
ATOM 653 C C . GLU A 1 82 ? 17.326 7.454 -7.195 1.00 91.62 82 GLU A C 1
ATOM 655 O O . GLU A 1 82 ? 17.618 6.670 -6.294 1.00 91.62 82 G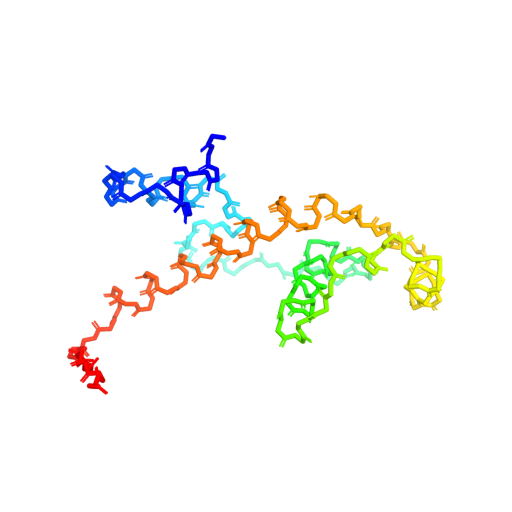LU A O 1
ATOM 660 N N . TYR A 1 83 ? 16.066 7.584 -7.620 1.00 92.81 83 TYR A N 1
ATOM 661 C CA . TYR A 1 83 ? 14.974 6.826 -7.026 1.00 92.81 83 TYR A CA 1
ATOM 662 C C . TYR A 1 83 ? 14.976 5.380 -7.530 1.00 92.81 83 TYR A C 1
ATOM 664 O O . TYR A 1 83 ? 14.850 5.101 -8.727 1.00 92.81 83 TYR A O 1
ATOM 672 N N . GLU A 1 84 ? 15.114 4.444 -6.595 1.00 92.38 84 GLU A N 1
ATOM 673 C CA . GLU A 1 84 ? 15.008 3.013 -6.855 1.00 92.38 84 GLU A CA 1
ATOM 674 C C . GLU A 1 84 ? 13.558 2.561 -6.697 1.00 92.38 84 GLU A C 1
ATOM 676 O O . GLU A 1 84 ? 13.002 2.530 -5.596 1.00 92.38 84 GLU A O 1
ATOM 681 N N . LEU A 1 85 ? 12.940 2.220 -7.827 1.00 93.69 85 LEU A N 1
ATOM 682 C CA . LEU A 1 85 ? 11.546 1.811 -7.875 1.00 93.69 85 LEU A CA 1
ATOM 683 C C . LEU A 1 85 ? 11.374 0.448 -7.170 1.00 93.69 85 LEU A C 1
ATOM 685 O O . LEU A 1 85 ? 12.099 -0.503 -7.483 1.00 93.69 85 LEU A O 1
ATOM 689 N N . PRO A 1 86 ? 10.419 0.303 -6.234 1.00 93.12 86 PRO A N 1
ATOM 690 C CA . PRO A 1 86 ? 10.153 -0.983 -5.606 1.00 93.12 86 PRO A CA 1
ATOM 691 C C . PRO A 1 86 ? 9.587 -1.973 -6.625 1.00 93.12 86 PRO A C 1
ATOM 693 O O . PRO A 1 86 ? 8.891 -1.587 -7.553 1.00 93.12 86 PRO A O 1
ATOM 696 N N . LYS A 1 87 ? 9.813 -3.272 -6.420 1.00 93.25 87 LYS A N 1
ATOM 697 C CA . LYS A 1 87 ? 9.176 -4.319 -7.238 1.00 93.25 87 LYS A CA 1
ATOM 698 C C . LYS A 1 87 ? 7.661 -4.323 -7.043 1.00 93.25 87 LYS A C 1
ATOM 700 O O . LYS A 1 87 ? 7.187 -4.062 -5.932 1.00 93.25 87 LYS A O 1
ATOM 705 N N . TRP A 1 88 ? 6.904 -4.750 -8.056 1.00 94.00 88 TRP A N 1
ATOM 706 C CA . TRP A 1 88 ? 5.441 -4.854 -7.947 1.00 94.00 88 TRP A CA 1
ATOM 707 C C . TRP A 1 88 ? 4.970 -5.713 -6.758 1.00 94.00 88 TRP A C 1
ATOM 709 O O . TRP A 1 88 ? 3.921 -5.438 -6.174 1.00 94.00 88 TRP A O 1
ATOM 719 N N . THR A 1 89 ? 5.731 -6.741 -6.362 1.00 93.62 89 THR A N 1
ATOM 720 C CA . THR A 1 89 ? 5.407 -7.589 -5.203 1.00 93.62 89 THR A CA 1
ATOM 721 C C . THR A 1 89 ? 5.499 -6.814 -3.898 1.00 93.62 89 THR A C 1
ATOM 723 O O . THR A 1 89 ? 4.590 -6.896 -3.077 1.00 93.62 89 THR A O 1
ATOM 726 N N . ALA A 1 90 ? 6.559 -6.026 -3.710 1.00 92.62 90 ALA A N 1
ATOM 727 C CA . ALA A 1 90 ? 6.717 -5.159 -2.547 1.00 92.62 90 ALA A CA 1
ATOM 728 C C . ALA A 1 90 ? 5.646 -4.060 -2.534 1.00 92.62 90 ALA A C 1
ATOM 730 O O . ALA A 1 90 ? 5.074 -3.767 -1.486 1.00 92.62 90 ALA A O 1
ATOM 731 N N . LEU A 1 91 ? 5.332 -3.505 -3.707 1.00 92.44 91 LEU A N 1
ATOM 732 C CA . LEU A 1 91 ? 4.303 -2.486 -3.893 1.00 92.44 91 LEU A CA 1
ATOM 733 C C . LEU A 1 91 ? 2.905 -3.005 -3.513 1.00 92.44 91 LEU A C 1
ATOM 735 O O . LEU A 1 91 ? 2.246 -2.450 -2.640 1.00 92.44 91 LEU A O 1
ATOM 739 N N . SER A 1 92 ? 2.490 -4.132 -4.091 1.00 92.44 92 SER A N 1
ATOM 740 C CA . SER A 1 92 ? 1.168 -4.745 -3.877 1.00 92.44 92 SER A CA 1
ATOM 741 C C . SER A 1 92 ? 0.979 -5.407 -2.509 1.00 92.44 92 SER A C 1
ATOM 743 O O . SER A 1 92 ? -0.145 -5.758 -2.145 1.00 92.44 92 SER A O 1
ATOM 745 N N . THR A 1 93 ? 2.054 -5.594 -1.739 1.00 92.25 93 THR A N 1
ATOM 746 C CA . THR A 1 93 ? 1.987 -6.219 -0.415 1.00 92.25 93 THR A CA 1
ATOM 747 C C . THR A 1 93 ? 2.430 -5.260 0.675 1.00 92.25 93 THR A C 1
ATOM 749 O O . THR A 1 93 ? 1.579 -4.767 1.405 1.00 92.25 93 THR A O 1
ATOM 752 N N . THR A 1 94 ? 3.724 -4.994 0.818 1.00 91.81 94 THR A N 1
ATOM 753 C CA . THR A 1 94 ? 4.272 -4.179 1.906 1.00 91.81 94 THR A CA 1
ATOM 754 C C . THR A 1 94 ? 3.705 -2.766 1.882 1.00 91.81 94 THR A C 1
ATOM 756 O O . THR A 1 94 ? 2.985 -2.404 2.808 1.00 91.81 94 THR A O 1
ATOM 759 N N . TYR A 1 95 ? 3.943 -2.014 0.805 1.00 92.25 95 TYR A N 1
ATOM 760 C CA . TYR A 1 95 ? 3.571 -0.598 0.750 1.00 92.25 95 TYR A CA 1
ATOM 761 C C . TYR A 1 95 ? 2.055 -0.391 0.711 1.00 92.25 95 TYR A C 1
ATOM 763 O O . TYR A 1 95 ? 1.539 0.512 1.363 1.00 92.25 95 TYR A O 1
ATOM 771 N N . LEU A 1 96 ? 1.319 -1.260 0.010 1.00 94.19 96 LEU A N 1
ATOM 772 C CA . LEU A 1 96 ? -0.142 -1.220 0.028 1.00 94.19 96 LEU A CA 1
ATOM 773 C C . LEU A 1 96 ? -0.710 -1.488 1.429 1.00 94.19 96 LEU A C 1
ATOM 775 O O . LEU A 1 96 ? -1.625 -0.794 1.862 1.00 94.19 96 LEU A O 1
ATOM 779 N N . ASN A 1 97 ? -0.196 -2.499 2.138 1.00 94.44 97 ASN A N 1
ATOM 780 C CA . ASN A 1 97 ? -0.678 -2.824 3.480 1.00 94.44 97 ASN A CA 1
ATOM 781 C C . ASN A 1 97 ? -0.308 -1.733 4.498 1.00 94.44 97 ASN A C 1
ATOM 783 O O . ASN A 1 97 ? -1.098 -1.465 5.397 1.00 94.44 97 ASN A O 1
ATOM 787 N N . GLU A 1 98 ? 0.878 -1.140 4.376 1.00 92.75 98 GLU A N 1
ATOM 788 C CA . GLU A 1 98 ? 1.320 -0.014 5.203 1.00 92.75 98 GLU A CA 1
ATOM 789 C C . GLU A 1 98 ? 0.421 1.208 4.991 1.00 92.75 98 GLU A C 1
ATOM 791 O O . GLU A 1 98 ? -0.117 1.752 5.952 1.00 92.75 98 GLU A O 1
ATOM 796 N N . GLU A 1 99 ? 0.165 1.590 3.737 1.00 93.25 99 GLU A N 1
ATOM 797 C CA . GLU A 1 99 ? -0.697 2.736 3.446 1.00 93.25 99 GLU A CA 1
ATOM 798 C C . GLU A 1 99 ? -2.154 2.485 3.852 1.00 93.25 99 GLU A C 1
ATOM 800 O O . GLU A 1 99 ? -2.807 3.372 4.398 1.00 93.25 99 GLU A O 1
ATOM 805 N N . ALA A 1 100 ? -2.658 1.262 3.669 1.00 94.00 100 ALA A N 1
ATOM 806 C CA . ALA A 1 100 ? -3.971 0.878 4.177 1.00 94.00 100 ALA A CA 1
ATOM 807 C C . ALA A 1 100 ? -4.044 0.973 5.709 1.00 94.00 100 ALA A C 1
ATOM 809 O O . ALA A 1 100 ? -5.070 1.395 6.239 1.00 94.00 100 ALA A O 1
ATOM 810 N N . ALA A 1 101 ? -2.971 0.608 6.421 1.00 93.75 101 ALA A N 1
ATOM 811 C CA . ALA A 1 101 ? -2.913 0.740 7.873 1.00 93.75 101 ALA A CA 1
ATOM 812 C C . ALA A 1 101 ? -2.923 2.212 8.308 1.00 93.75 101 ALA A C 1
ATOM 814 O O . ALA A 1 101 ? -3.722 2.565 9.170 1.00 93.75 101 ALA A O 1
ATOM 815 N N . ASN A 1 102 ? -2.122 3.069 7.665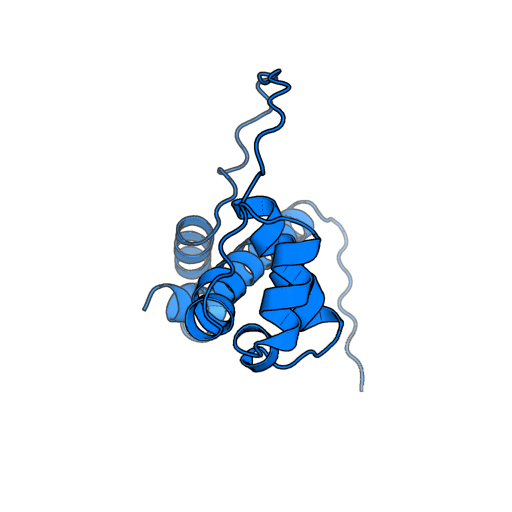 1.00 92.25 102 ASN A N 1
ATOM 816 C CA . ASN A 1 102 ? -2.112 4.514 7.925 1.00 92.25 102 ASN A CA 1
ATOM 817 C C . ASN A 1 102 ? -3.507 5.133 7.721 1.00 92.25 102 ASN A C 1
ATOM 819 O O . ASN A 1 102 ? -4.005 5.860 8.576 1.00 92.25 102 ASN A O 1
ATOM 823 N N . ILE A 1 103 ? -4.170 4.814 6.602 1.00 92.19 103 ILE A N 1
ATOM 824 C CA . ILE A 1 103 ? -5.518 5.321 6.304 1.00 92.19 103 ILE A CA 1
ATOM 825 C C . ILE A 1 103 ? -6.532 4.827 7.341 1.00 92.19 103 ILE A C 1
ATOM 827 O O . ILE A 1 103 ? -7.355 5.612 7.801 1.00 92.19 103 ILE A O 1
ATOM 831 N N . LEU A 1 104 ? -6.479 3.548 7.727 1.00 94.44 104 LEU A N 1
ATOM 832 C CA . LEU A 1 104 ? -7.381 3.002 8.743 1.00 94.44 104 LEU A CA 1
ATOM 833 C C . LEU A 1 104 ? -7.180 3.658 10.107 1.00 94.44 104 LEU A C 1
ATOM 835 O O . LEU A 1 104 ? -8.170 3.993 10.743 1.00 94.44 104 LEU A O 1
ATOM 839 N N . LEU A 1 105 ? -5.936 3.873 10.542 1.00 94.31 105 LEU A N 1
ATOM 840 C CA . LEU A 1 105 ? -5.660 4.578 11.795 1.00 94.31 105 LEU A CA 1
ATOM 841 C C . LEU A 1 105 ? -6.230 5.994 11.770 1.00 94.31 105 LEU A C 1
ATOM 843 O O . LEU A 1 105 ? -6.908 6.387 12.711 1.00 94.31 105 LEU A O 1
ATOM 847 N N . LYS A 1 106 ? -6.043 6.717 10.663 1.00 93.88 106 LYS A N 1
ATOM 848 C CA . LYS A 1 106 ? -6.608 8.055 10.501 1.00 93.88 106 LYS A CA 1
ATOM 849 C C . LYS A 1 106 ? -8.139 8.056 10.555 1.00 93.88 106 LYS A C 1
ATOM 851 O O . LYS A 1 106 ? -8.723 8.934 11.177 1.00 93.88 106 LYS A O 1
ATOM 856 N N . ILE A 1 107 ? -8.790 7.069 9.935 1.00 93.94 107 ILE A N 1
ATOM 857 C CA . ILE A 1 107 ? -10.247 6.903 10.024 1.00 93.94 107 ILE A CA 1
ATOM 858 C C . ILE A 1 107 ? -10.669 6.644 11.477 1.00 93.94 107 ILE A C 1
ATOM 860 O O . ILE A 1 107 ? -11.616 7.265 11.943 1.00 93.94 107 ILE A O 1
ATOM 864 N N . GLU A 1 108 ? -9.983 5.757 12.201 1.00 93.75 108 GLU A N 1
ATOM 865 C CA . GLU A 1 108 ? -10.290 5.465 13.611 1.00 93.75 108 GLU A CA 1
ATOM 866 C C . GLU A 1 108 ? -10.103 6.702 14.506 1.00 93.75 108 GLU A C 1
ATOM 868 O O . GLU A 1 108 ? -10.937 6.970 15.370 1.00 93.75 108 GLU A O 1
ATOM 873 N N . GLU A 1 109 ? -9.054 7.495 14.273 1.00 92.56 109 GLU A N 1
ATOM 874 C CA . GLU A 1 109 ? -8.820 8.768 14.964 1.00 92.56 109 GLU A CA 1
ATOM 875 C C . GLU A 1 109 ? -9.942 9.778 14.681 1.00 92.56 109 GLU A C 1
ATOM 877 O O . GLU A 1 109 ? -10.547 10.306 15.616 1.00 92.56 109 GLU A O 1
ATOM 882 N N . GLU A 1 110 ? -10.290 9.989 13.407 1.00 94.06 110 GLU A N 1
ATOM 883 C CA . GLU A 1 110 ? -11.383 10.884 13.005 1.00 94.06 110 GLU A CA 1
ATOM 884 C C . GLU A 1 110 ? -12.734 10.433 13.586 1.00 94.06 110 GLU A C 1
ATOM 886 O O . GLU A 1 110 ? -13.521 11.259 14.057 1.00 94.06 110 GLU A O 1
ATOM 891 N N . LEU A 1 111 ? -13.011 9.125 13.602 1.00 93.12 111 LEU A N 1
ATOM 892 C CA . LEU A 1 111 ? -14.228 8.560 14.190 1.00 93.12 111 LEU A CA 1
ATOM 893 C C . LEU A 1 111 ? -14.267 8.728 15.711 1.00 93.12 111 LEU A C 1
ATOM 895 O O . LEU A 1 111 ? -15.328 9.035 16.254 1.00 93.12 111 LEU A O 1
ATOM 899 N N . HIS A 1 112 ? -13.135 8.554 16.395 1.00 91.56 112 HIS A N 1
ATOM 900 C CA . HIS A 1 112 ? -13.030 8.735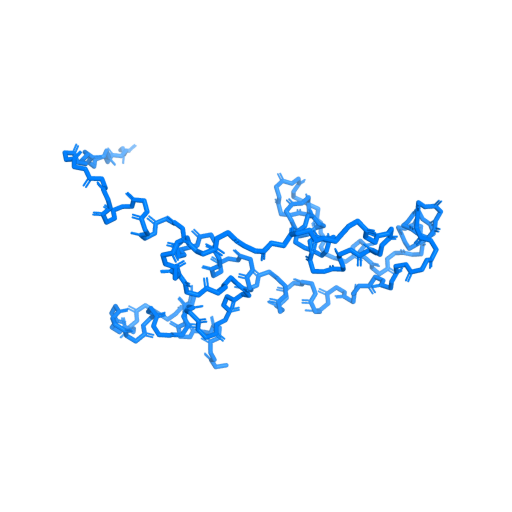 17.842 1.00 91.56 112 HIS A CA 1
ATOM 901 C C . HIS A 1 112 ? -13.246 10.200 18.263 1.00 91.56 112 HIS A C 1
ATOM 903 O O . HIS A 1 112 ? -13.861 10.466 19.297 1.00 91.56 112 HIS A O 1
ATOM 909 N N . GLU A 1 113 ? -12.762 11.161 17.470 1.00 94.06 113 GLU A N 1
ATOM 910 C CA . GLU A 1 113 ? -12.949 12.596 17.732 1.00 94.06 113 GLU A CA 1
ATOM 911 C C . GLU A 1 113 ? -14.345 13.112 17.340 1.00 94.06 113 GLU A C 1
ATOM 913 O O . GLU A 1 113 ? -14.821 14.124 17.871 1.00 94.06 113 GLU A O 1
ATOM 918 N N . SER A 1 114 ? -15.024 12.411 16.433 1.00 93.38 114 SER A N 1
ATOM 919 C CA . SER A 1 114 ? -16.338 12.794 15.923 1.00 93.38 114 SER A CA 1
ATOM 920 C C . SER A 1 114 ? -17.449 12.661 16.972 1.00 93.38 114 SER A C 1
ATOM 922 O O . SER A 1 114 ? -17.521 11.711 17.749 1.00 93.38 114 SER A O 1
ATOM 924 N N . ARG A 1 115 ? -18.397 13.606 16.958 1.00 93.44 115 ARG A N 1
ATOM 925 C CA . ARG A 1 115 ? -19.639 13.560 17.752 1.00 93.44 115 ARG A CA 1
ATOM 926 C C . ARG A 1 115 ? -20.844 13.602 16.817 1.00 93.44 115 ARG A C 1
ATOM 928 O O . ARG A 1 115 ? -20.792 14.271 15.792 1.00 93.44 115 ARG A O 1
ATOM 935 N N . ASN A 1 116 ? -21.946 12.957 17.207 1.00 93.31 116 ASN A N 1
ATOM 936 C CA . ASN A 1 116 ? -23.202 12.917 16.438 1.00 93.31 116 ASN A CA 1
ATOM 937 C C . ASN A 1 116 ? -23.078 12.228 15.061 1.00 93.31 116 ASN A C 1
ATOM 939 O O . ASN A 1 116 ? -23.619 12.707 14.064 1.00 93.31 116 ASN A O 1
ATOM 943 N N . LEU A 1 117 ? -22.365 11.099 15.001 1.00 93.19 117 LEU A N 1
ATOM 944 C CA . LEU A 1 117 ? -22.231 10.307 13.778 1.00 93.19 117 LEU A CA 1
ATOM 945 C C . LEU A 1 117 ? -23.594 9.731 13.357 1.00 93.19 117 LEU A C 1
ATOM 947 O O . LEU A 1 117 ? -24.314 9.166 14.179 1.00 93.19 117 LEU A O 1
ATOM 951 N N . THR A 1 118 ? -23.940 9.860 12.077 1.00 92.94 118 THR A N 1
ATOM 952 C CA . THR A 1 118 ? -25.163 9.278 11.506 1.00 92.94 118 THR A CA 1
ATOM 953 C C . THR A 1 118 ? -24.788 8.152 10.554 1.00 92.94 118 THR A C 1
ATOM 955 O O . THR A 1 118 ? -23.946 8.338 9.679 1.00 92.94 118 THR A O 1
ATOM 958 N N . LEU A 1 119 ? -25.414 6.987 10.721 1.00 91.81 119 LEU A N 1
ATOM 959 C CA . LEU A 1 119 ? -25.230 5.839 9.839 1.00 91.81 119 LEU A CA 1
ATOM 960 C C . LEU A 1 119 ? -26.323 5.837 8.762 1.00 91.81 119 LEU A C 1
ATOM 962 O O . LEU A 1 119 ? -27.501 5.689 9.084 1.00 91.81 119 LEU A O 1
ATOM 966 N N . GLY A 1 120 ? -25.933 5.999 7.498 1.00 93.06 120 GLY A N 1
ATOM 967 C CA . GLY A 1 120 ? -26.814 5.795 6.347 1.00 93.06 120 GLY A CA 1
ATOM 968 C C . GLY A 1 120 ? -26.756 4.342 5.881 1.00 93.06 120 GLY A C 1
ATOM 969 O O . GLY A 1 120 ? -25.666 3.787 5.757 1.00 93.06 120 GLY A O 1
ATOM 970 N N . ILE A 1 121 ? -27.914 3.724 5.647 1.00 94.31 121 ILE A N 1
ATOM 971 C CA . ILE A 1 121 ? -28.016 2.376 5.076 1.00 94.31 121 ILE A CA 1
ATOM 972 C C . ILE A 1 121 ? -28.681 2.520 3.709 1.00 94.31 121 ILE A C 1
ATOM 974 O O . ILE A 1 121 ? -29.862 2.862 3.638 1.00 94.31 121 ILE A O 1
ATOM 978 N N . ASP A 1 122 ? -27.921 2.274 2.643 1.00 86.81 122 ASP A N 1
ATOM 979 C CA . ASP A 1 122 ? -28.453 2.243 1.280 1.00 86.81 122 ASP A CA 1
ATOM 980 C C . ASP A 1 122 ? -29.194 0.916 1.030 1.00 86.81 122 ASP A C 1
ATOM 982 O O . ASP A 1 122 ? -28.783 -0.138 1.525 1.00 86.81 122 ASP A O 1
ATOM 986 N N . SER A 1 123 ? -30.323 0.996 0.311 1.00 81.06 123 SER A N 1
ATOM 987 C CA . SER A 1 123 ? -31.228 -0.125 -0.020 1.00 81.06 123 SER A CA 1
ATOM 988 C C . SER A 1 123 ? -30.924 -0.739 -1.379 1.00 81.06 123 SER A C 1
ATOM 990 O O . SER A 1 123 ? -30.610 0.043 -2.304 1.00 81.06 123 SER A O 1
#